Protein AF-A0A667WQ93-F1 (afdb_monomer_lite)

Radius of gyration: 15.87 Å; chains: 1; bounding box: 35×53×33 Å

Sequence (108 aa):
AETEVSETQVSVMKLTPVIWFNLYRNEQQWRVWEDDGHVAFLTPFPNSPGLTVLVPRRPLTSDIFRLEKGDYEGLVLAARKVSRLLEEGLGAWGVGLIFEGNRMYLHP

Secondary structure (DSSP, 8-state):
------GGGTSS----HHHHHHHHHHS---EEEE-SSEEEEE-SS-SSTT-EEEEESS---S-GGGS-HHHHHHHHHHHHHHHHHHHHHHT-S--EEEEETTEEEEE-

Organism: NCBI:txid586833

InterPro domains:
  IPR001310 Histidine triad (HIT) protein [PTHR46648] (27-98)
  IPR036265 HIT-like superfamily [G3DSA:3.30.428.10] (8-106)
  IPR036265 HIT-like superfamily [SSF54197] (19-104)

pLDDT: mean 74.1, std 22.07, range [29.73, 96.25]

Foldseek 3Di:
DDDDDDPVVVPPDPDDPVVVVVVVPDDDFQWLDDDPFKTKTDDPDDPAPPWIKIATPDDDWLALVPGDPVLNVVRVVVLVVSFVSCCVVVVDPGWDWDRRRRMIIIHD

Structure (mmCIF, N/CA/C/O backbone):
data_AF-A0A667WQ93-F1
#
_entry.id   AF-A0A667WQ93-F1
#
loop_
_atom_site.group_PDB
_atom_site.id
_atom_site.type_symbol
_atom_site.label_atom_id
_atom_site.label_alt_id
_atom_site.label_comp_id
_atom_site.label_asym_id
_atom_site.label_entity_id
_atom_site.label_seq_id
_atom_site.pdbx_PDB_ins_code
_atom_site.Cartn_x
_atom_site.Cartn_y
_atom_site.Cartn_z
_atom_site.occupancy
_atom_site.B_iso_or_equiv
_atom_site.auth_seq_id
_atom_site.auth_comp_id
_atom_site.auth_asym_id
_atom_site.auth_atom_id
_atom_site.pdbx_PDB_model_num
ATOM 1 N N . ALA A 1 1 ? 5.192 41.916 16.826 1.00 29.92 1 ALA A N 1
ATOM 2 C CA . ALA A 1 1 ? 5.631 42.219 15.457 1.00 29.92 1 ALA A CA 1
ATOM 3 C C . ALA A 1 1 ? 6.636 41.149 15.072 1.00 29.92 1 ALA A C 1
ATOM 5 O O . ALA A 1 1 ? 7.538 40.908 15.859 1.00 29.92 1 ALA A O 1
ATOM 6 N N . GLU A 1 2 ? 6.345 40.469 13.963 1.00 29.73 2 GLU A N 1
ATOM 7 C CA . GLU A 1 2 ? 7.233 39.644 13.129 1.00 29.73 2 GLU A CA 1
ATOM 8 C C . GLU A 1 2 ? 8.134 38.619 13.840 1.00 29.73 2 GLU A C 1
ATOM 10 O O . GLU A 1 2 ? 9.249 38.892 14.265 1.00 29.73 2 GLU A O 1
ATOM 15 N N . THR A 1 3 ? 7.631 37.385 13.922 1.00 33.19 3 THR A N 1
ATOM 16 C CA . THR A 1 3 ? 8.435 36.179 14.146 1.00 33.19 3 THR A CA 1
ATOM 17 C C . THR A 1 3 ? 9.231 35.853 12.885 1.00 33.19 3 THR A C 1
ATOM 19 O O . THR A 1 3 ? 8.681 35.308 11.927 1.00 33.19 3 THR A O 1
ATOM 22 N N . GLU A 1 4 ? 10.523 36.169 12.906 1.00 35.38 4 GLU A N 1
ATOM 23 C CA . GLU A 1 4 ? 11.528 35.576 12.025 1.00 35.38 4 GLU A CA 1
ATOM 24 C C . GLU A 1 4 ? 11.585 34.065 12.277 1.00 35.38 4 GLU A C 1
ATOM 26 O O . GLU A 1 4 ? 11.966 33.591 13.349 1.00 35.38 4 GLU A O 1
ATOM 31 N N . VAL A 1 5 ? 11.151 33.298 11.279 1.00 41.81 5 VAL A N 1
ATOM 32 C CA . VAL A 1 5 ? 11.303 31.844 11.254 1.00 41.81 5 VAL A CA 1
ATOM 33 C C . VAL A 1 5 ? 12.767 31.547 10.938 1.00 41.81 5 VAL A C 1
ATOM 35 O O . VAL A 1 5 ? 13.278 31.949 9.895 1.00 41.81 5 VAL A O 1
ATOM 38 N N . SER A 1 6 ? 13.447 30.874 11.867 1.00 33.97 6 SER A N 1
ATOM 39 C CA . SER A 1 6 ? 14.878 30.588 11.792 1.00 33.97 6 SER A CA 1
ATOM 40 C C . SER A 1 6 ? 15.235 29.673 10.614 1.00 33.97 6 SER A C 1
ATOM 42 O O . SER A 1 6 ? 14.497 28.747 10.271 1.00 33.97 6 SER A O 1
ATOM 44 N N . GLU A 1 7 ? 16.428 29.879 10.043 1.00 32.56 7 GLU A N 1
ATOM 45 C CA . GLU A 1 7 ? 17.070 29.038 9.012 1.00 32.56 7 GLU A CA 1
ATOM 46 C C . GLU A 1 7 ? 17.054 27.528 9.330 1.00 32.56 7 GLU A C 1
ATOM 48 O O . GLU A 1 7 ? 17.156 26.687 8.433 1.00 32.56 7 GLU A O 1
ATOM 53 N N . THR A 1 8 ? 16.844 27.157 10.594 1.00 36.66 8 THR A N 1
ATOM 54 C CA . THR A 1 8 ? 16.659 25.779 11.053 1.00 36.66 8 THR A CA 1
ATOM 55 C C . THR A 1 8 ? 15.440 25.091 10.428 1.00 36.66 8 THR A C 1
ATOM 57 O O . THR A 1 8 ? 15.481 23.880 10.234 1.00 36.66 8 THR A O 1
ATOM 60 N N . GLN A 1 9 ? 14.385 25.827 10.056 1.00 33.69 9 GLN A N 1
ATOM 61 C CA . GLN A 1 9 ? 13.207 25.271 9.368 1.00 33.69 9 GLN A CA 1
ATOM 62 C C . GLN A 1 9 ? 13.457 24.985 7.880 1.00 33.69 9 GLN A C 1
ATOM 64 O O . GLN A 1 9 ? 12.837 24.084 7.322 1.00 33.69 9 GLN A O 1
ATOM 69 N N . VAL A 1 10 ? 14.400 25.689 7.246 1.00 36.94 10 VAL A N 1
ATOM 70 C CA . VAL A 1 10 ? 14.742 25.507 5.821 1.00 36.94 10 VAL A CA 1
ATOM 71 C C . VAL A 1 10 ? 15.720 24.337 5.622 1.00 36.94 10 VAL A C 1
ATOM 73 O O . VAL A 1 10 ? 15.781 23.740 4.548 1.00 36.94 10 VAL A O 1
ATOM 76 N N . SER A 1 11 ? 16.451 23.960 6.677 1.00 31.20 11 SER A N 1
ATOM 77 C CA . SER A 1 11 ? 17.424 22.857 6.669 1.00 31.20 11 SER A CA 1
ATOM 78 C C . SER A 1 11 ? 16.811 21.482 6.974 1.00 31.20 11 SER A C 1
ATOM 80 O O . SER A 1 11 ? 17.472 20.449 6.821 1.00 31.20 11 SER A O 1
ATOM 82 N N . VAL A 1 12 ? 15.530 21.433 7.358 1.00 36.12 12 VAL A N 1
ATOM 83 C CA . VAL A 1 12 ? 14.793 20.175 7.480 1.00 36.12 12 VAL A CA 1
ATOM 84 C C . VAL A 1 12 ? 14.567 19.633 6.070 1.00 36.12 12 VAL A C 1
ATOM 86 O O . VAL A 1 12 ? 13.587 19.918 5.395 1.00 36.12 12 VAL A O 1
ATOM 89 N N . MET A 1 13 ? 15.504 18.778 5.665 1.00 34.50 13 MET A N 1
ATOM 90 C CA . MET A 1 13 ? 15.208 17.590 4.876 1.00 34.50 13 MET A CA 1
ATOM 91 C C . MET A 1 13 ? 15.240 17.731 3.343 1.00 34.50 13 MET A C 1
ATOM 93 O O . MET A 1 13 ? 14.379 17.224 2.630 1.00 34.50 13 MET A O 1
ATOM 97 N N . LYS A 1 14 ? 16.377 18.194 2.804 1.00 35.19 14 LYS A N 1
ATOM 98 C CA . LYS A 1 14 ? 16.948 17.560 1.593 1.00 35.19 14 LYS A CA 1
ATOM 99 C C . LYS A 1 14 ? 17.365 16.122 1.947 1.00 35.19 14 LYS A C 1
ATOM 101 O O . LYS A 1 14 ? 18.538 15.844 2.180 1.00 35.19 14 LYS A O 1
ATOM 106 N N . LEU A 1 15 ? 16.399 15.220 2.103 1.00 40.88 15 LEU A N 1
ATOM 107 C CA . LEU A 1 15 ? 16.658 13.867 2.593 1.00 40.88 15 LEU A CA 1
ATOM 108 C C . LEU A 1 15 ? 17.127 12.955 1.477 1.00 40.88 15 LEU A C 1
ATOM 110 O O . LEU A 1 15 ? 16.385 12.607 0.561 1.00 40.88 15 LEU A O 1
ATOM 114 N N . THR A 1 16 ? 18.360 12.500 1.614 1.00 35.91 16 THR A N 1
ATOM 115 C CA . THR A 1 16 ? 18.868 11.363 0.866 1.00 35.91 16 THR A CA 1
ATOM 116 C C . THR A 1 16 ? 18.119 10.077 1.269 1.00 35.91 16 THR A C 1
ATOM 118 O O . THR A 1 16 ? 17.700 9.933 2.422 1.00 35.91 16 THR A O 1
ATOM 121 N N . PRO A 1 17 ? 17.970 9.098 0.353 1.00 49.09 17 PRO A N 1
ATOM 122 C CA . PRO A 1 17 ? 17.211 7.856 0.584 1.00 49.09 17 PRO A CA 1
ATOM 123 C C . PRO A 1 17 ? 17.651 7.041 1.815 1.00 49.09 17 PRO A C 1
ATOM 125 O O . PRO A 1 17 ? 16.889 6.244 2.356 1.00 49.09 17 PRO A O 1
ATOM 128 N N . VAL A 1 18 ? 18.894 7.238 2.258 1.00 39.94 18 VAL A N 1
ATOM 129 C CA . VAL A 1 18 ? 19.570 6.435 3.285 1.00 39.94 18 VAL A CA 1
ATOM 130 C C . VAL A 1 18 ? 19.065 6.744 4.699 1.00 39.94 18 VAL A C 1
ATOM 132 O O . VAL A 1 18 ? 18.952 5.838 5.521 1.00 39.94 18 VAL A O 1
ATOM 135 N N . ILE A 1 19 ? 18.718 8.003 4.986 1.00 42.94 19 ILE A N 1
ATOM 136 C CA . ILE A 1 19 ? 18.234 8.411 6.317 1.00 42.94 19 ILE A CA 1
ATOM 137 C C . ILE A 1 19 ? 16.844 7.823 6.569 1.00 42.94 19 ILE A C 1
ATOM 139 O O . ILE A 1 19 ? 16.585 7.285 7.644 1.00 42.94 19 ILE A O 1
ATOM 143 N N . TRP A 1 20 ? 15.992 7.825 5.540 1.00 46.53 20 TRP A N 1
ATOM 144 C CA . TRP A 1 20 ? 14.704 7.146 5.595 1.00 46.53 20 TRP A CA 1
ATOM 145 C C . TRP A 1 20 ? 14.883 5.656 5.873 1.00 46.53 20 TRP A C 1
ATOM 147 O O . TRP A 1 20 ? 14.254 5.165 6.800 1.00 46.53 20 TRP A O 1
ATOM 157 N N . PHE A 1 21 ? 15.780 4.957 5.154 1.00 43.00 21 PHE A N 1
ATOM 158 C CA . PHE A 1 21 ? 16.033 3.517 5.340 1.00 43.00 21 PHE A CA 1
ATOM 159 C C . PHE A 1 21 ? 16.310 3.133 6.811 1.00 43.00 21 PHE A C 1
ATOM 161 O O . PHE A 1 21 ? 15.789 2.131 7.301 1.00 43.00 21 PHE A O 1
ATOM 168 N N . ASN A 1 22 ? 17.077 3.956 7.532 1.00 40.41 22 ASN A N 1
ATOM 169 C CA . ASN A 1 22 ? 17.417 3.712 8.936 1.00 40.41 22 ASN A CA 1
ATOM 170 C C . ASN A 1 22 ? 16.253 3.979 9.905 1.00 40.41 22 ASN A C 1
ATOM 172 O O . ASN A 1 22 ? 16.113 3.249 10.886 1.00 40.41 22 ASN A O 1
ATOM 176 N N . L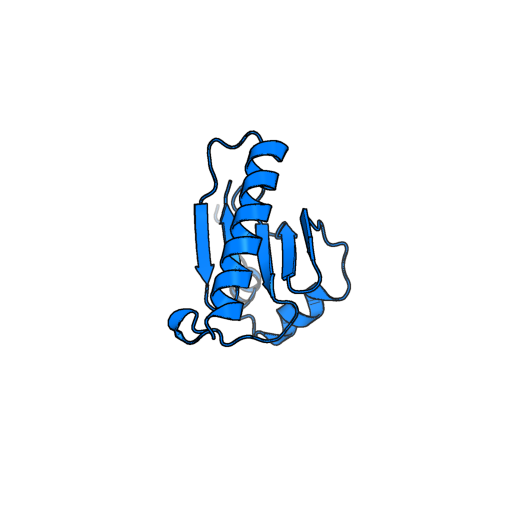EU A 1 23 ? 15.376 4.943 9.605 1.00 46.88 23 LEU A N 1
ATOM 177 C CA . LEU A 1 23 ? 14.134 5.162 10.360 1.00 46.88 23 LEU A CA 1
ATOM 178 C C . LEU A 1 23 ? 13.188 3.947 10.288 1.00 46.88 23 LEU A C 1
ATOM 180 O O . LEU A 1 23 ? 12.530 3.631 11.276 1.00 46.88 23 LEU A O 1
ATOM 184 N N . TYR A 1 24 ? 13.176 3.182 9.185 1.00 50.91 24 TYR A N 1
ATOM 185 C CA . TYR A 1 24 ? 12.355 1.958 9.091 1.00 50.91 24 TYR A CA 1
ATOM 186 C C . TYR A 1 24 ? 12.798 0.824 10.032 1.00 50.91 24 TYR A C 1
ATOM 188 O O . TYR A 1 24 ? 12.047 -0.137 10.208 1.00 50.91 24 TYR A O 1
ATOM 196 N N . ARG A 1 25 ? 14.013 0.868 10.594 1.00 47.03 25 ARG A N 1
ATOM 197 C CA . ARG A 1 25 ? 14.601 -0.262 11.330 1.00 47.03 25 ARG A CA 1
ATOM 198 C C . ARG A 1 25 ? 14.465 -0.183 12.854 1.00 47.03 25 ARG A C 1
ATOM 200 O O . ARG A 1 25 ? 14.631 -1.238 13.459 1.00 47.03 25 ARG A O 1
ATOM 207 N N . ASN A 1 26 ? 14.219 0.982 13.478 1.00 44.09 26 ASN A N 1
ATOM 208 C CA . ASN A 1 26 ? 14.528 1.115 14.917 1.00 44.09 26 ASN A CA 1
ATOM 209 C C . ASN A 1 26 ? 13.637 2.001 15.817 1.00 44.09 26 ASN A C 1
ATOM 211 O O . ASN A 1 26 ? 13.918 2.061 17.008 1.00 44.09 26 ASN A O 1
ATOM 215 N N . GLU A 1 27 ? 12.571 2.653 15.341 1.00 42.22 27 GLU A N 1
ATOM 216 C CA . GLU A 1 27 ? 11.686 3.441 16.230 1.00 42.22 27 GLU A CA 1
ATOM 217 C C . GLU A 1 27 ? 10.235 2.964 16.157 1.00 42.22 27 GLU A C 1
ATOM 219 O O . GLU A 1 27 ? 9.839 2.399 15.142 1.00 42.22 27 GLU A O 1
ATOM 224 N N . GLN A 1 28 ? 9.477 3.123 17.254 1.00 47.41 28 GLN A N 1
ATOM 225 C CA . GLN A 1 28 ? 8.085 2.674 17.427 1.00 47.41 28 GLN A CA 1
ATOM 226 C C . GLN A 1 28 ? 7.242 2.953 16.175 1.00 47.41 28 GLN A C 1
ATOM 228 O O . GLN A 1 28 ? 6.732 4.050 15.968 1.00 47.41 28 GLN A O 1
ATOM 233 N N . GLN A 1 29 ? 7.099 1.940 15.321 1.00 57.88 29 GLN A N 1
ATOM 234 C CA . GLN A 1 29 ? 6.296 2.051 14.116 1.00 57.88 29 GLN A CA 1
ATOM 235 C C . GLN A 1 29 ? 4.833 1.868 14.499 1.00 57.88 29 GLN A C 1
ATOM 237 O O . GLN A 1 29 ? 4.450 0.800 14.981 1.00 57.88 29 GLN A O 1
ATOM 242 N N . TRP A 1 30 ? 3.993 2.860 14.204 1.00 75.62 30 TRP A N 1
ATOM 243 C CA . TRP A 1 30 ? 2.545 2.660 14.110 1.00 75.62 30 TRP A CA 1
ATOM 244 C C . TRP A 1 30 ? 2.236 1.875 12.829 1.00 75.62 30 TRP A C 1
ATOM 246 O O . TRP A 1 30 ? 1.710 2.417 11.853 1.00 75.62 30 TRP A O 1
ATOM 256 N N . ARG A 1 31 ? 2.662 0.604 12.798 1.00 85.06 31 ARG A N 1
ATOM 257 C CA . ARG A 1 31 ? 2.370 -0.311 11.694 1.00 85.06 31 ARG A CA 1
ATOM 258 C C . ARG A 1 31 ? 0.866 -0.493 11.611 1.00 85.06 31 ARG A C 1
ATOM 260 O O . ARG A 1 31 ? 0.226 -0.882 12.583 1.00 85.06 31 ARG A O 1
ATOM 267 N N . VAL A 1 32 ? 0.337 -0.226 10.428 1.00 87.56 32 VAL A N 1
ATOM 268 C CA . VAL A 1 32 ? -1.070 -0.445 10.095 1.00 87.56 32 VAL A CA 1
ATOM 269 C C . VAL A 1 32 ? -1.245 -1.869 9.579 1.00 87.56 32 VAL A C 1
ATOM 271 O O . VAL A 1 32 ? -2.229 -2.531 9.893 1.00 87.56 32 VAL A O 1
ATOM 274 N N . TRP A 1 33 ? -0.279 -2.353 8.794 1.00 93.69 33 TRP A N 1
ATOM 275 C CA . TRP A 1 33 ? -0.328 -3.671 8.175 1.00 93.69 33 TRP A CA 1
ATOM 276 C C . TRP A 1 33 ? 1.054 -4.102 7.674 1.00 93.69 33 TRP A C 1
ATOM 278 O O . TRP A 1 33 ? 1.870 -3.265 7.286 1.00 93.69 33 TRP A O 1
ATOM 288 N N . GLU A 1 34 ? 1.317 -5.406 7.642 1.00 93.88 34 GLU A N 1
ATOM 289 C CA . GLU A 1 34 ? 2.510 -5.962 7.007 1.00 93.88 34 GLU A CA 1
ATOM 290 C C . GLU A 1 34 ? 2.269 -7.368 6.448 1.00 93.88 34 GLU A C 1
ATOM 292 O O . GLU A 1 34 ? 1.424 -8.113 6.945 1.00 93.88 34 GLU A O 1
ATOM 297 N N . ASP A 1 35 ? 3.040 -7.728 5.424 1.00 93.12 35 ASP A N 1
ATOM 298 C CA . ASP A 1 35 ? 3.215 -9.103 4.960 1.00 93.12 35 ASP A CA 1
ATOM 299 C C . ASP A 1 35 ? 4.694 -9.387 4.645 1.00 93.12 35 ASP A C 1
ATOM 301 O O . ASP A 1 35 ? 5.584 -8.587 4.970 1.00 93.12 35 ASP A O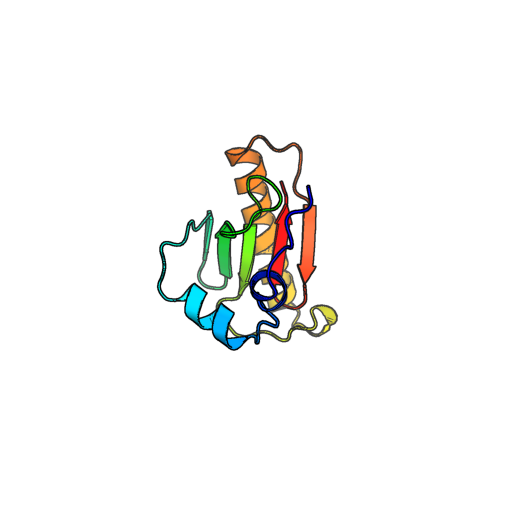 1
ATOM 305 N N . ASP A 1 36 ? 4.969 -10.542 4.038 1.00 92.25 36 ASP A N 1
ATOM 306 C CA . ASP A 1 36 ? 6.325 -10.972 3.683 1.00 92.25 36 ASP A CA 1
ATOM 307 C C . ASP A 1 36 ? 7.012 -10.029 2.681 1.00 92.25 36 ASP A C 1
ATOM 309 O O . ASP A 1 36 ? 8.241 -9.959 2.636 1.00 92.25 36 ASP A O 1
ATOM 313 N N . GLY A 1 37 ? 6.240 -9.294 1.873 1.00 91.00 37 GLY A N 1
ATOM 314 C CA . GLY A 1 37 ? 6.745 -8.434 0.804 1.00 91.00 37 GLY A CA 1
ATOM 315 C C . GLY A 1 37 ? 6.669 -6.939 1.104 1.00 91.00 37 GLY A C 1
ATOM 316 O O . GLY A 1 37 ? 7.455 -6.173 0.544 1.00 91.00 37 GLY A O 1
ATOM 317 N N . HIS A 1 38 ? 5.767 -6.510 1.985 1.00 93.81 38 HIS A N 1
ATOM 318 C CA . HIS A 1 38 ? 5.391 -5.109 2.148 1.00 93.81 38 HIS A CA 1
ATOM 319 C C . HIS A 1 38 ? 5.145 -4.731 3.608 1.00 93.81 38 HIS A C 1
ATOM 321 O O . HIS A 1 38 ? 4.839 -5.563 4.463 1.00 93.81 38 HIS A O 1
ATOM 327 N N . VAL A 1 39 ? 5.247 -3.436 3.887 1.00 92.69 39 VAL A N 1
ATOM 328 C CA . VAL A 1 39 ? 4.890 -2.857 5.182 1.00 92.69 39 VAL A CA 1
ATOM 329 C C . VAL A 1 39 ? 4.195 -1.518 4.978 1.00 92.69 39 VAL A C 1
ATOM 331 O O . VAL A 1 39 ? 4.609 -0.715 4.141 1.00 92.69 39 VAL A O 1
ATOM 334 N N . ALA A 1 40 ? 3.138 -1.290 5.751 1.00 92.00 40 ALA A N 1
ATOM 335 C CA . ALA A 1 40 ? 2.383 -0.052 5.799 1.00 92.00 40 ALA A CA 1
ATOM 336 C C . ALA A 1 40 ? 2.382 0.515 7.220 1.00 92.00 40 ALA A C 1
ATOM 338 O O . ALA A 1 40 ? 2.131 -0.200 8.193 1.00 92.00 40 ALA A O 1
ATOM 339 N N . PHE A 1 41 ? 2.658 1.807 7.350 1.00 89.88 41 PHE A N 1
ATOM 340 C CA . PHE A 1 41 ? 2.755 2.484 8.641 1.00 89.88 41 PHE A CA 1
ATOM 341 C C . PHE A 1 41 ? 2.307 3.939 8.529 1.00 89.88 41 PHE A C 1
ATOM 343 O O . PHE A 1 41 ? 2.392 4.547 7.460 1.00 89.88 41 PHE A O 1
ATOM 350 N N . LEU A 1 42 ? 1.840 4.502 9.641 1.00 85.31 42 LEU A N 1
ATOM 351 C CA . LEU A 1 42 ? 1.495 5.920 9.707 1.00 85.31 42 LEU A CA 1
ATOM 352 C C . LEU A 1 42 ? 2.763 6.771 9.674 1.00 85.31 42 LEU A C 1
ATOM 354 O O . LEU A 1 42 ? 3.729 6.492 10.390 1.00 85.31 42 LEU A O 1
ATOM 358 N N . THR A 1 43 ? 2.759 7.823 8.856 1.00 81.25 43 THR A N 1
ATOM 359 C CA . THR A 1 43 ? 3.853 8.799 8.886 1.00 81.25 43 THR A CA 1
ATOM 360 C C . THR A 1 43 ? 3.822 9.584 10.205 1.00 81.25 43 THR A C 1
ATOM 362 O O . THR A 1 43 ? 2.740 9.965 10.654 1.00 81.25 43 THR A O 1
ATOM 365 N N . PRO A 1 44 ? 4.980 9.880 10.824 1.00 73.31 44 PRO A N 1
ATOM 366 C CA . PRO A 1 44 ? 5.045 10.772 11.983 1.00 73.31 44 PRO A CA 1
ATOM 367 C C . PRO A 1 44 ? 4.718 12.234 11.633 1.00 73.31 44 PRO A C 1
ATOM 369 O O . PRO A 1 44 ? 4.478 13.037 12.530 1.00 73.31 44 PRO A O 1
ATOM 372 N N . PHE A 1 45 ? 4.677 12.582 10.340 1.00 77.19 45 PHE A N 1
ATOM 373 C CA . PHE A 1 45 ? 4.356 13.924 9.848 1.00 77.19 45 PHE A CA 1
ATOM 374 C C . PHE A 1 45 ? 3.114 13.902 8.938 1.00 77.19 45 PHE A C 1
ATOM 376 O O . PHE A 1 45 ? 3.238 14.099 7.726 1.00 77.19 45 PHE A O 1
ATOM 383 N N . PRO A 1 46 ? 1.916 13.602 9.473 1.00 74.50 46 PRO A N 1
ATOM 384 C CA . PRO A 1 46 ? 0.698 13.578 8.678 1.00 74.50 46 PRO A CA 1
ATOM 385 C C . PRO A 1 46 ? 0.208 14.999 8.378 1.00 74.50 46 PRO A C 1
ATOM 387 O O . PRO A 1 46 ? 0.100 15.829 9.278 1.00 74.50 46 PRO A O 1
ATOM 390 N N . ASN A 1 47 ? -0.155 15.272 7.124 1.00 72.75 47 ASN A N 1
ATOM 391 C CA . ASN A 1 47 ? -0.976 16.441 6.781 1.00 72.75 47 ASN A CA 1
ATOM 392 C C . ASN A 1 47 ? -2.479 16.173 7.007 1.00 72.75 47 ASN A C 1
ATOM 394 O O . ASN A 1 47 ? -3.267 17.115 7.064 1.00 72.75 47 ASN A O 1
ATOM 398 N N . SER A 1 48 ? -2.861 14.903 7.168 1.00 73.25 48 SER A N 1
ATOM 399 C CA . SER A 1 48 ? -4.214 14.435 7.454 1.00 73.25 48 SER A CA 1
ATOM 400 C C . SER A 1 48 ? -4.206 13.197 8.363 1.00 73.25 48 SER A C 1
ATOM 402 O O . SER A 1 48 ? -3.273 12.386 8.307 1.00 73.25 48 SER A O 1
ATOM 404 N N . PRO A 1 49 ? -5.234 13.012 9.211 1.00 76.62 49 PRO A N 1
ATOM 405 C CA . PRO A 1 49 ? -5.358 11.807 10.024 1.00 76.62 49 PRO A CA 1
ATOM 406 C C . PRO A 1 49 ? -5.321 10.543 9.160 1.00 76.62 49 PRO A C 1
ATOM 408 O O . PRO A 1 49 ? -6.052 10.441 8.186 1.00 76.62 49 PRO A O 1
ATOM 411 N N . GLY A 1 50 ? -4.482 9.572 9.529 1.00 81.88 50 GLY A N 1
ATOM 412 C CA . GLY A 1 50 ? -4.420 8.279 8.843 1.00 81.88 50 GLY A CA 1
ATOM 413 C C . GLY A 1 50 ? -3.533 8.220 7.598 1.00 81.88 50 GLY A C 1
ATOM 414 O O . GLY A 1 50 ? -3.490 7.163 6.964 1.00 81.88 50 GLY A O 1
ATOM 415 N N . LEU A 1 51 ? -2.789 9.289 7.268 1.00 86.50 51 LEU A N 1
ATOM 416 C CA . LEU A 1 51 ? -1.807 9.247 6.181 1.00 86.50 51 LEU A CA 1
ATOM 417 C C . LEU A 1 51 ? -0.820 8.090 6.396 1.00 86.50 51 LEU A C 1
ATOM 419 O O . LEU A 1 51 ? -0.018 8.076 7.336 1.00 86.50 51 LEU A O 1
ATOM 423 N N . THR A 1 52 ? -0.888 7.120 5.492 1.00 89.69 52 THR A N 1
ATOM 424 C CA . THR A 1 52 ? -0.158 5.860 5.584 1.00 89.69 52 THR A CA 1
ATOM 4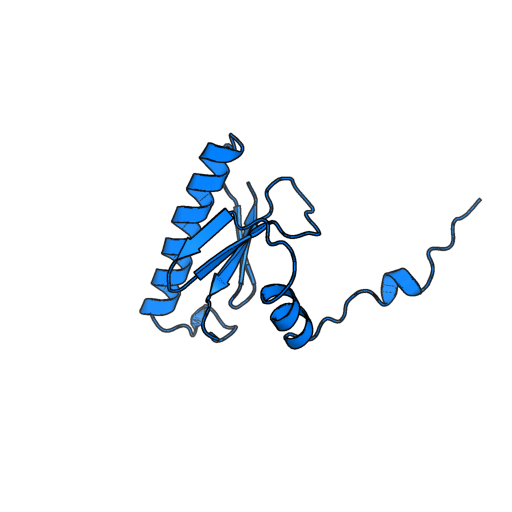25 C C . THR A 1 52 ? 0.824 5.747 4.432 1.00 89.69 52 THR A C 1
ATOM 427 O O . THR A 1 52 ? 0.485 6.013 3.281 1.00 89.69 52 THR A O 1
ATOM 430 N N . VAL A 1 53 ? 2.048 5.327 4.739 1.00 91.19 53 VAL A N 1
ATOM 431 C CA . VAL A 1 53 ? 3.087 5.041 3.750 1.00 91.19 53 VAL A CA 1
ATOM 432 C C . VAL A 1 53 ? 3.204 3.531 3.599 1.00 91.19 53 VAL A C 1
ATOM 434 O O . VAL A 1 53 ? 3.449 2.826 4.576 1.00 91.19 53 VAL A O 1
ATOM 437 N N . LEU A 1 54 ? 3.039 3.042 2.373 1.00 91.38 54 LEU A N 1
ATOM 438 C CA . LEU A 1 54 ? 3.242 1.651 1.983 1.00 91.38 54 LEU A CA 1
ATOM 439 C C . LEU A 1 54 ? 4.554 1.528 1.204 1.00 91.38 54 LEU A C 1
ATOM 441 O O . LEU A 1 54 ? 4.779 2.243 0.222 1.00 91.38 54 LEU A O 1
ATOM 445 N N . VAL A 1 55 ? 5.412 0.604 1.639 1.00 90.75 55 VAL A N 1
ATOM 446 C CA . VAL A 1 55 ? 6.721 0.352 1.027 1.00 90.75 55 VAL A CA 1
ATOM 447 C C . VAL A 1 55 ? 6.986 -1.148 0.843 1.00 90.75 55 VAL A C 1
ATOM 449 O O . VAL A 1 55 ? 6.553 -1.958 1.670 1.00 90.75 55 VAL A O 1
ATOM 452 N N . PRO A 1 56 ? 7.722 -1.543 -0.210 1.00 90.25 56 PRO A N 1
ATOM 453 C CA . PRO A 1 56 ? 8.232 -2.902 -0.348 1.00 90.25 56 PRO A CA 1
ATOM 454 C C . PRO A 1 56 ? 9.382 -3.145 0.642 1.00 90.25 56 PRO A C 1
ATOM 456 O O . PRO A 1 56 ? 10.185 -2.255 0.926 1.00 90.25 56 PRO A O 1
ATOM 459 N N . ARG A 1 57 ? 9.512 -4.375 1.145 1.00 88.62 57 ARG A N 1
ATOM 460 C CA . ARG A 1 57 ? 10.642 -4.791 1.997 1.00 88.62 57 ARG A CA 1
ATOM 461 C C . ARG A 1 57 ? 11.934 -4.982 1.210 1.00 88.62 57 ARG A C 1
ATOM 463 O O . ARG A 1 57 ? 13.023 -4.877 1.774 1.00 88.62 57 ARG A O 1
ATOM 470 N N . ARG A 1 58 ? 11.814 -5.279 -0.086 1.00 87.12 58 ARG A N 1
ATOM 471 C CA 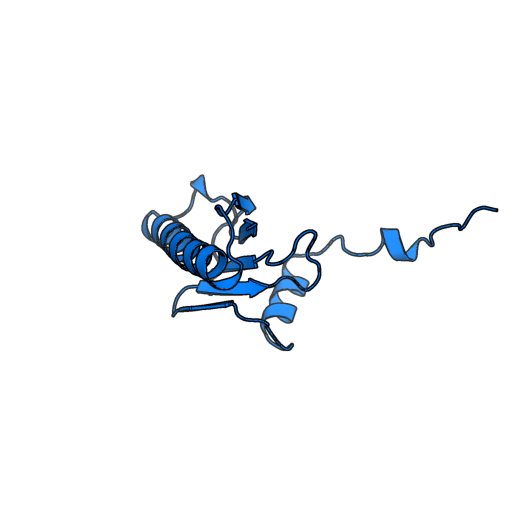. ARG A 1 58 ? 12.947 -5.394 -1.005 1.00 87.12 58 ARG A CA 1
ATOM 472 C C . ARG A 1 58 ? 13.164 -4.084 -1.767 1.00 87.12 58 ARG A C 1
ATOM 474 O O . ARG A 1 58 ? 12.183 -3.429 -2.117 1.00 87.12 58 ARG A O 1
ATOM 481 N N . PRO A 1 59 ? 14.415 -3.712 -2.085 1.00 83.38 59 PRO A N 1
ATOM 482 C CA . PRO A 1 59 ? 14.675 -2.581 -2.964 1.00 83.38 59 PRO A CA 1
ATOM 483 C C . PRO A 1 59 ? 14.041 -2.814 -4.344 1.00 83.38 59 PRO A C 1
ATOM 485 O O . PRO A 1 59 ? 14.334 -3.809 -5.009 1.00 83.38 59 PRO A O 1
ATOM 488 N N . LEU A 1 60 ? 13.176 -1.890 -4.759 1.00 85.94 60 LEU A N 1
ATOM 489 C CA . LEU A 1 60 ? 12.591 -1.818 -6.099 1.00 85.94 60 LEU A CA 1
ATOM 490 C C . LEU A 1 60 ? 13.068 -0.552 -6.811 1.00 85.94 60 LEU A C 1
ATOM 492 O O . LEU A 1 60 ? 13.406 0.435 -6.150 1.00 85.94 60 LEU A O 1
ATOM 496 N N . THR A 1 61 ? 13.043 -0.564 -8.149 1.00 84.69 61 THR A N 1
ATOM 497 C CA . THR A 1 61 ? 13.231 0.659 -8.943 1.00 84.69 61 THR A CA 1
ATOM 498 C C . THR A 1 61 ? 12.207 1.716 -8.534 1.00 84.69 61 THR A C 1
ATOM 500 O O . THR A 1 61 ? 11.044 1.406 -8.287 1.00 84.69 61 THR A O 1
ATOM 503 N N . SER A 1 62 ? 12.640 2.974 -8.467 1.00 80.94 62 SER A N 1
ATOM 504 C CA . SER A 1 62 ? 11.762 4.115 -8.210 1.00 80.94 62 SER A CA 1
ATOM 505 C C . SER A 1 62 ? 10.925 4.508 -9.427 1.00 80.94 62 SER A C 1
ATOM 507 O O . SER A 1 62 ? 10.197 5.483 -9.356 1.00 80.94 62 SER A O 1
ATOM 509 N N . ASP A 1 63 ? 11.051 3.819 -10.557 1.00 86.06 63 ASP A N 1
ATOM 510 C CA . ASP A 1 63 ? 10.188 4.021 -11.717 1.00 86.06 63 ASP A CA 1
ATOM 511 C C . ASP A 1 63 ? 9.129 2.919 -11.758 1.00 86.06 63 ASP A C 1
ATOM 513 O O . ASP A 1 63 ? 9.415 1.779 -12.134 1.00 86.06 63 ASP A O 1
ATOM 517 N N . ILE A 1 64 ? 7.906 3.274 -11.364 1.00 85.75 64 ILE A N 1
ATOM 518 C CA . ILE A 1 64 ? 6.777 2.348 -11.303 1.00 85.75 64 ILE A CA 1
ATOM 519 C C . ILE A 1 64 ? 6.456 1.706 -12.656 1.00 85.75 64 ILE A C 1
ATOM 521 O O . ILE A 1 64 ? 6.064 0.542 -12.706 1.00 85.75 64 ILE A O 1
ATOM 525 N N . PHE A 1 65 ? 6.663 2.428 -13.758 1.00 87.06 65 PHE A N 1
ATOM 526 C CA . PHE A 1 65 ? 6.375 1.926 -15.102 1.00 87.06 65 PHE A CA 1
ATOM 527 C C . PHE A 1 65 ? 7.412 0.906 -15.579 1.00 87.06 65 PHE A C 1
ATOM 529 O O . PHE A 1 65 ? 7.205 0.237 -16.589 1.00 87.06 65 PHE A O 1
ATOM 536 N N . ARG A 1 66 ? 8.528 0.779 -14.854 1.00 90.62 66 ARG A N 1
ATOM 537 C CA . ARG A 1 66 ? 9.609 -0.174 -15.129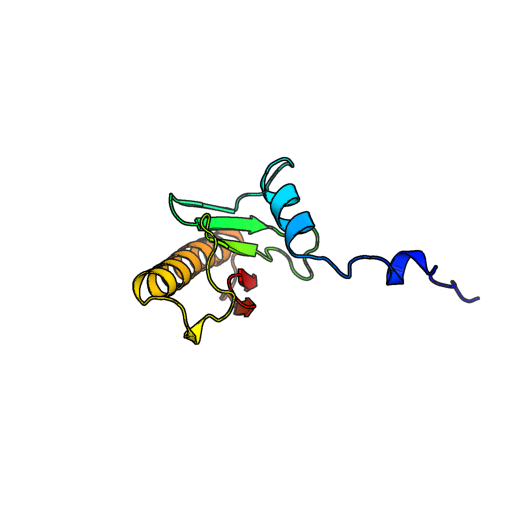 1.00 90.62 66 ARG A CA 1
ATOM 538 C C . ARG A 1 66 ? 9.657 -1.322 -14.130 1.00 90.62 66 ARG A C 1
ATOM 540 O O . ARG A 1 66 ? 10.600 -2.110 -14.176 1.00 90.62 66 ARG A O 1
ATOM 547 N N . LEU A 1 67 ? 8.682 -1.414 -13.229 1.00 89.00 67 LEU A N 1
ATOM 548 C CA . LEU A 1 67 ? 8.557 -2.567 -12.351 1.00 89.00 67 LEU A CA 1
ATOM 549 C C . LEU A 1 67 ? 8.229 -3.819 -13.156 1.00 89.00 67 LEU A C 1
ATOM 551 O O . LEU A 1 67 ? 7.481 -3.785 -14.134 1.00 89.00 67 LEU A O 1
ATOM 555 N N . GLU A 1 68 ? 8.765 -4.948 -12.701 1.00 93.12 68 GLU A N 1
ATOM 556 C CA . GLU A 1 68 ? 8.295 -6.235 -13.184 1.00 93.12 68 GLU A CA 1
ATOM 557 C C . GLU A 1 68 ? 6.825 -6.412 -12.800 1.00 93.12 68 GLU A C 1
ATOM 559 O O . GLU A 1 68 ? 6.372 -5.952 -11.748 1.00 93.12 68 GLU A O 1
ATOM 564 N N . LYS A 1 69 ? 6.073 -7.114 -13.649 1.00 93.62 69 LYS A N 1
ATOM 565 C CA . LYS A 1 69 ? 4.628 -7.301 -13.481 1.00 93.62 69 LYS A CA 1
ATOM 566 C C . LYS A 1 69 ? 4.254 -7.767 -12.066 1.00 93.62 69 LYS A C 1
ATOM 568 O O . LYS A 1 69 ? 3.326 -7.222 -11.481 1.00 93.62 69 LYS A O 1
ATOM 573 N N . GLY A 1 70 ? 4.997 -8.729 -11.514 1.00 93.81 70 GLY A N 1
ATOM 574 C CA . GLY A 1 70 ? 4.732 -9.270 -10.178 1.00 93.81 70 GLY A CA 1
ATOM 575 C C . GLY A 1 70 ? 4.905 -8.246 -9.053 1.00 93.81 70 GLY A C 1
ATOM 576 O O . GLY A 1 70 ? 4.136 -8.258 -8.097 1.00 93.81 70 GLY A O 1
ATOM 577 N N . ASP A 1 71 ? 5.859 -7.322 -9.185 1.00 91.94 71 ASP A N 1
ATOM 578 C CA . ASP A 1 71 ? 6.079 -6.263 -8.195 1.00 91.94 71 ASP A CA 1
ATOM 579 C C . ASP A 1 71 ? 5.004 -5.200 -8.251 1.00 91.94 71 ASP A C 1
ATOM 581 O O . ASP A 1 71 ? 4.503 -4.758 -7.219 1.00 91.94 71 ASP A O 1
ATOM 585 N N . TYR A 1 72 ? 4.636 -4.807 -9.468 1.00 91.62 72 TYR A N 1
ATOM 586 C CA . TYR A 1 72 ? 3.552 -3.865 -9.681 1.00 91.62 72 TYR A CA 1
ATOM 587 C C . TYR A 1 72 ? 2.238 -4.419 -9.114 1.00 91.62 72 TYR A C 1
ATOM 589 O O . TYR A 1 72 ? 1.560 -3.748 -8.336 1.00 91.62 72 TYR A O 1
ATOM 597 N N . GLU A 1 73 ? 1.902 -5.670 -9.443 1.00 94.56 73 GLU A N 1
ATOM 598 C CA . GLU A 1 73 ? 0.717 -6.347 -8.912 1.00 94.56 73 GLU A CA 1
ATOM 599 C C . GLU A 1 73 ? 0.777 -6.472 -7.386 1.00 94.56 73 GLU A C 1
ATOM 601 O O . GLU A 1 73 ? -0.203 -6.156 -6.711 1.00 94.56 73 GLU A O 1
ATOM 606 N N . GLY A 1 74 ? 1.926 -6.866 -6.830 1.00 93.81 74 GLY A N 1
ATOM 607 C CA . GLY A 1 74 ? 2.138 -6.968 -5.387 1.00 93.81 74 GLY A CA 1
ATOM 608 C C . GLY A 1 74 ? 1.883 -5.648 -4.656 1.00 93.81 74 GLY A C 1
ATOM 609 O O . GLY A 1 74 ? 1.120 -5.627 -3.689 1.00 93.81 74 GLY A O 1
ATOM 610 N N . LEU A 1 75 ? 2.441 -4.545 -5.162 1.00 92.06 75 LEU A N 1
ATOM 611 C CA . LEU A 1 75 ? 2.255 -3.206 -4.600 1.00 92.06 75 LEU A CA 1
ATOM 612 C C . LEU A 1 75 ? 0.793 -2.758 -4.645 1.00 92.06 75 LEU A C 1
ATOM 614 O O . LEU A 1 75 ? 0.256 -2.288 -3.642 1.00 92.06 75 LEU A O 1
ATOM 618 N N . VAL A 1 76 ? 0.119 -2.936 -5.784 1.00 93.38 76 VAL A N 1
ATOM 619 C CA . VAL A 1 76 ? -1.288 -2.537 -5.940 1.00 93.38 76 VAL A CA 1
ATOM 620 C C . VAL A 1 76 ? -2.207 -3.384 -5.053 1.00 93.38 76 VAL A C 1
ATOM 622 O O . VAL A 1 76 ? -3.138 -2.858 -4.438 1.00 93.38 76 VAL A O 1
ATOM 625 N N . LEU A 1 77 ? -1.944 -4.688 -4.928 1.00 96.25 77 LEU A N 1
ATOM 626 C CA . LEU A 1 77 ? -2.701 -5.573 -4.041 1.00 96.25 77 LEU A CA 1
ATOM 627 C C . LEU A 1 77 ? -2.484 -5.228 -2.565 1.00 96.25 77 LEU A C 1
ATOM 629 O O . LEU A 1 77 ? -3.446 -5.232 -1.796 1.00 96.25 77 LEU A O 1
ATOM 633 N N . ALA A 1 78 ? -1.252 -4.904 -2.171 1.00 95.44 78 ALA A N 1
ATOM 634 C CA . ALA A 1 78 ? -0.948 -4.417 -0.832 1.00 95.44 78 ALA A CA 1
ATOM 635 C C . ALA A 1 78 ? -1.679 -3.096 -0.545 1.00 95.44 78 ALA A C 1
ATOM 637 O O . ALA A 1 78 ? -2.349 -2.973 0.478 1.00 95.44 78 ALA A O 1
ATOM 638 N N . ALA A 1 79 ? -1.660 -2.150 -1.485 1.00 94.69 79 ALA A N 1
ATOM 639 C CA . ALA A 1 79 ? -2.370 -0.880 -1.356 1.00 94.69 79 ALA A CA 1
ATOM 640 C C . ALA A 1 79 ? -3.878 -1.068 -1.184 1.00 94.69 79 ALA A C 1
ATOM 642 O O . ALA A 1 79 ? -4.473 -0.455 -0.303 1.00 94.69 79 ALA A O 1
ATOM 643 N N . ARG A 1 80 ? -4.487 -1.980 -1.950 1.00 95.38 80 ARG A N 1
ATOM 644 C CA . ARG A 1 80 ? -5.905 -2.331 -1.798 1.00 95.38 80 ARG A CA 1
ATOM 645 C C . ARG A 1 80 ? -6.223 -2.928 -0.424 1.00 95.38 80 ARG A C 1
ATOM 647 O O . ARG A 1 80 ? -7.312 -2.712 0.097 1.00 95.38 80 ARG A O 1
ATOM 654 N N . LYS A 1 81 ? -5.320 -3.720 0.163 1.00 96.19 81 LYS A N 1
ATOM 655 C CA . LYS A 1 81 ? -5.516 -4.245 1.526 1.00 96.19 81 LYS A CA 1
ATOM 656 C C . LYS A 1 81 ? -5.482 -3.109 2.546 1.00 96.19 81 LYS A C 1
ATOM 658 O O . LYS A 1 81 ? -6.377 -3.020 3.379 1.00 96.19 81 LYS A O 1
ATOM 663 N N . VAL A 1 82 ? -4.484 -2.233 2.450 1.00 94.25 82 VAL A N 1
ATOM 664 C CA . VAL A 1 82 ? -4.311 -1.102 3.372 1.00 94.25 82 VAL A CA 1
ATOM 665 C C . VAL A 1 82 ? -5.458 -0.103 3.247 1.00 94.25 82 VAL A C 1
ATOM 667 O O . VAL A 1 82 ? -5.951 0.362 4.267 1.00 94.25 82 VAL A O 1
ATOM 670 N N . SER A 1 83 ? -5.942 0.183 2.034 1.00 94.50 83 SER A N 1
ATOM 671 C CA . SER A 1 83 ? -7.064 1.106 1.837 1.00 94.50 83 SER A CA 1
ATOM 672 C C . SER A 1 83 ? -8.309 0.650 2.597 1.00 94.50 83 SER A C 1
ATOM 674 O O . SER A 1 83 ? -8.915 1.442 3.304 1.00 94.50 83 SER A O 1
ATOM 676 N N . ARG A 1 84 ? -8.632 -0.648 2.548 1.00 94.69 84 ARG A N 1
ATOM 677 C CA . ARG A 1 84 ? -9.770 -1.209 3.289 1.00 94.69 84 ARG A CA 1
ATOM 678 C C . ARG A 1 84 ? -9.600 -1.093 4.800 1.00 94.69 84 ARG A C 1
ATOM 680 O O . ARG A 1 84 ? -10.559 -0.783 5.491 1.00 94.69 84 ARG A O 1
ATOM 687 N N . LEU A 1 85 ? -8.384 -1.301 5.309 1.00 92.44 85 LEU A N 1
ATOM 688 C CA . LEU A 1 85 ? -8.095 -1.120 6.735 1.00 92.44 85 LEU A CA 1
ATOM 689 C C . LEU A 1 85 ? -8.274 0.339 7.170 1.00 92.44 85 LEU A C 1
ATOM 691 O O . LEU A 1 85 ? -8.738 0.586 8.279 1.00 92.44 85 LEU A O 1
ATOM 695 N N . LEU A 1 86 ? -7.926 1.297 6.309 1.00 89.69 86 LEU A N 1
ATOM 696 C CA . LEU A 1 86 ? -8.127 2.720 6.582 1.00 89.69 86 LEU A CA 1
ATOM 697 C C . LEU A 1 86 ? -9.608 3.110 6.520 1.00 89.69 86 LEU A C 1
ATOM 699 O O . LEU A 1 86 ? -10.077 3.809 7.413 1.00 89.69 86 LEU A O 1
ATOM 703 N N . GLU A 1 87 ? -10.358 2.622 5.531 1.00 91.19 87 GLU A N 1
ATOM 704 C CA . GLU A 1 87 ? -11.813 2.823 5.440 1.00 91.19 87 GLU A CA 1
ATOM 705 C C . GLU A 1 87 ? -12.529 2.274 6.678 1.00 91.19 87 GLU A C 1
ATOM 707 O O . GLU A 1 87 ? -13.290 2.991 7.326 1.00 91.19 87 GLU A O 1
ATOM 712 N N . GLU A 1 88 ? -12.235 1.028 7.056 1.00 90.19 88 GLU A N 1
ATOM 713 C CA . GLU A 1 88 ? -12.848 0.356 8.205 1.00 90.19 88 GLU A CA 1
ATOM 714 C C . GLU A 1 88 ? -12.394 0.972 9.542 1.00 90.19 88 GLU A C 1
ATOM 716 O O . GLU A 1 88 ? -13.207 1.160 10.446 1.00 90.19 88 GLU A O 1
ATOM 721 N N . GLY A 1 89 ? -11.108 1.311 9.674 1.00 87.81 89 GLY A N 1
ATOM 722 C CA . GLY A 1 89 ? -10.521 1.813 10.918 1.00 87.81 89 GLY A CA 1
ATOM 723 C C . GLY A 1 89 ? -10.790 3.291 11.200 1.00 87.81 89 GLY A C 1
ATOM 724 O O . GLY A 1 89 ? -10.832 3.688 12.365 1.00 87.81 89 GLY A O 1
ATOM 725 N N . LEU A 1 90 ? -10.973 4.109 10.160 1.00 86.50 90 LEU A N 1
ATOM 726 C CA . LEU A 1 90 ? -11.182 5.558 10.281 1.00 86.50 90 LEU A CA 1
ATOM 727 C C . LEU A 1 90 ? -12.595 5.996 9.882 1.00 86.50 90 LEU A C 1
ATOM 729 O O . LEU A 1 90 ? -12.925 7.172 10.026 1.00 86.50 90 LEU A O 1
ATOM 733 N N . GLY A 1 91 ? -13.432 5.079 9.387 1.00 85.44 91 GLY A N 1
ATOM 734 C CA . GLY A 1 91 ? -14.752 5.412 8.850 1.00 85.44 91 GLY A CA 1
ATOM 735 C C . GLY A 1 91 ? -14.671 6.301 7.607 1.00 85.44 91 GLY A C 1
ATOM 736 O O . GLY A 1 91 ? -15.571 7.109 7.371 1.00 85.44 91 GLY A O 1
ATOM 737 N N . ALA A 1 92 ? -13.574 6.201 6.851 1.00 86.88 92 ALA A N 1
ATOM 738 C CA . ALA A 1 92 ? -13.351 7.012 5.665 1.00 86.88 92 ALA A CA 1
ATOM 739 C C . ALA A 1 92 ? -14.325 6.624 4.546 1.00 86.88 92 ALA A C 1
ATOM 741 O O . ALA A 1 92 ? -14.657 5.452 4.365 1.00 86.88 92 ALA A O 1
ATOM 742 N N . TRP A 1 93 ? -14.770 7.615 3.771 1.00 87.19 93 TRP A N 1
ATOM 743 C CA . TRP A 1 93 ? -15.640 7.366 2.617 1.00 87.19 93 TRP A CA 1
ATOM 744 C C . TRP A 1 93 ? -14.890 6.702 1.452 1.00 87.19 93 TRP A C 1
ATOM 746 O O . TRP A 1 93 ? -15.496 6.010 0.636 1.00 87.19 93 TRP A O 1
ATOM 756 N N . GLY A 1 94 ? -13.575 6.901 1.385 1.00 86.19 94 GLY A N 1
ATOM 757 C CA . GLY A 1 94 ? -12.684 6.267 0.425 1.00 86.19 94 GLY A CA 1
ATOM 758 C C . GLY A 1 94 ? -11.236 6.644 0.711 1.00 86.19 94 GLY A C 1
ATOM 759 O O . GLY A 1 94 ? -10.971 7.451 1.592 1.00 86.19 94 GLY A O 1
ATOM 760 N N . VAL A 1 95 ? -10.297 6.072 -0.040 1.00 91.75 95 VAL A N 1
ATOM 761 C CA . VAL A 1 95 ? -8.861 6.328 0.142 1.00 91.75 95 VAL A CA 1
ATOM 762 C C . VAL A 1 95 ? -8.235 6.792 -1.167 1.00 91.75 95 VAL A C 1
ATOM 764 O O . VAL A 1 95 ? -8.270 6.093 -2.181 1.00 91.75 95 VAL A O 1
ATOM 767 N N . GLY A 1 96 ? -7.627 7.973 -1.140 1.00 90.06 96 GLY A N 1
ATOM 768 C CA . GLY A 1 96 ? -6.754 8.477 -2.187 1.00 90.06 96 GLY A CA 1
ATOM 769 C C . GLY A 1 96 ? -5.407 7.760 -2.175 1.00 90.06 96 GLY A C 1
ATOM 770 O O . GLY A 1 96 ? -4.821 7.519 -1.121 1.00 90.06 96 GLY A O 1
ATOM 771 N N . LEU A 1 97 ? -4.897 7.436 -3.360 1.00 90.81 97 LEU A N 1
ATOM 772 C CA . LEU A 1 97 ? -3.613 6.768 -3.539 1.00 90.81 97 LEU A CA 1
ATOM 773 C C . LEU A 1 97 ? -2.687 7.621 -4.409 1.00 90.81 97 LEU A C 1
ATOM 775 O O . LEU A 1 97 ? -3.059 8.009 -5.515 1.00 90.81 97 LEU A O 1
ATOM 779 N N . ILE A 1 98 ? -1.466 7.862 -3.932 1.00 87.56 98 ILE A N 1
ATOM 780 C CA . ILE A 1 98 ? -0.420 8.586 -4.660 1.00 87.56 98 ILE A CA 1
ATOM 781 C C . ILE A 1 98 ? 0.813 7.693 -4.774 1.00 87.56 98 ILE A C 1
ATOM 783 O O . ILE A 1 98 ? 1.327 7.196 -3.771 1.00 87.56 98 ILE A O 1
ATOM 787 N N . PHE A 1 99 ? 1.312 7.519 -5.996 1.00 83.12 99 PHE A N 1
ATOM 788 C CA . PHE A 1 99 ? 2.589 6.861 -6.249 1.00 83.12 99 PHE A CA 1
ATOM 789 C C . PHE A 1 99 ? 3.716 7.889 -6.280 1.00 83.12 99 PHE A C 1
ATOM 791 O O . PHE A 1 99 ? 3.709 8.799 -7.106 1.00 83.12 99 PHE A O 1
ATOM 798 N N . GLU A 1 100 ? 4.716 7.703 -5.425 1.00 79.12 100 GLU A N 1
ATOM 799 C CA . GLU A 1 100 ? 5.963 8.460 -5.459 1.00 79.12 100 GLU A CA 1
ATOM 800 C C . GLU A 1 100 ? 7.129 7.481 -5.606 1.00 79.12 100 GLU A C 1
ATOM 802 O O . GLU A 1 100 ? 7.720 6.965 -4.651 1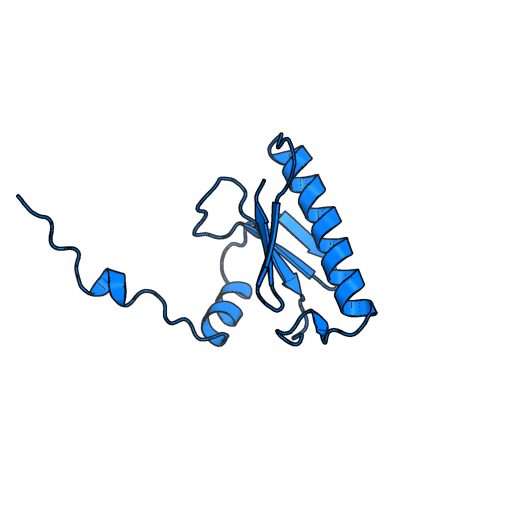.00 79.12 100 GLU A O 1
ATOM 807 N N . GLY A 1 101 ? 7.419 7.169 -6.861 1.00 75.31 101 GLY A N 1
ATOM 808 C CA . GLY A 1 101 ? 8.381 6.154 -7.241 1.00 75.31 101 GLY A CA 1
ATOM 809 C C . GLY A 1 101 ? 8.036 4.755 -6.731 1.00 75.31 101 GLY A C 1
ATOM 810 O O . GLY A 1 101 ? 7.051 4.175 -7.175 1.00 75.31 101 GLY A O 1
ATOM 811 N N . ASN A 1 102 ? 8.844 4.195 -5.823 1.00 60.28 102 ASN A N 1
ATOM 812 C CA . ASN A 1 102 ? 8.590 2.875 -5.221 1.00 60.28 102 ASN A CA 1
ATOM 813 C C . ASN A 1 102 ? 7.795 2.935 -3.907 1.00 60.28 102 ASN A C 1
ATOM 815 O O . ASN A 1 102 ? 7.642 1.915 -3.233 1.00 60.28 102 ASN A O 1
ATOM 819 N N . ARG A 1 103 ? 7.331 4.126 -3.521 1.00 70.38 103 ARG A N 1
ATOM 820 C CA . ARG A 1 103 ? 6.511 4.351 -2.332 1.00 70.38 103 ARG A CA 1
ATOM 821 C C . ARG A 1 103 ? 5.096 4.712 -2.740 1.00 70.38 103 ARG A C 1
ATOM 823 O O . ARG A 1 103 ? 4.868 5.338 -3.776 1.00 70.38 103 ARG A O 1
ATOM 830 N N . MET A 1 104 ? 4.157 4.338 -1.886 1.00 76.56 104 MET A N 1
ATOM 831 C CA . MET A 1 104 ? 2.745 4.641 -2.057 1.00 76.56 104 MET A CA 1
ATOM 832 C C . MET A 1 104 ? 2.240 5.368 -0.819 1.00 76.56 104 MET A C 1
ATOM 834 O O . MET A 1 104 ? 2.401 4.876 0.297 1.00 76.56 104 MET A O 1
ATOM 838 N N . TYR A 1 105 ? 1.629 6.530 -1.021 1.00 77.31 105 TYR A N 1
ATOM 839 C CA . TYR A 1 105 ? 0.952 7.281 0.029 1.00 77.31 105 TYR A CA 1
ATOM 840 C C . TYR A 1 105 ? -0.546 7.030 -0.079 1.00 77.31 105 TYR A C 1
ATOM 842 O O . TYR A 1 105 ? -1.135 7.235 -1.142 1.00 77.31 105 TYR A O 1
ATOM 850 N N . LEU A 1 106 ? -1.146 6.572 1.017 1.00 78.88 106 LEU A N 1
ATOM 851 C CA . LEU A 1 106 ? -2.576 6.339 1.137 1.00 78.88 106 LEU A CA 1
ATOM 852 C C . LEU A 1 106 ? -3.166 7.381 2.078 1.00 78.88 106 LEU A C 1
ATOM 854 O O . LEU A 1 106 ? -2.744 7.500 3.230 1.00 78.88 106 LEU A O 1
ATOM 858 N N . HIS A 1 107 ? -4.127 8.129 1.558 1.00 74.06 107 HIS A N 1
ATOM 859 C CA . HIS A 1 107 ? -4.799 9.213 2.245 1.00 74.06 107 HIS A CA 1
ATOM 860 C C . HIS A 1 107 ? -6.278 8.843 2.405 1.00 74.06 107 HIS A C 1
ATOM 862 O O . HIS A 1 107 ? -6.949 8.704 1.385 1.00 74.06 107 HIS A O 1
ATOM 868 N N . PRO A 1 108 ? -6.777 8.626 3.629 1.00 63.28 108 PRO A N 1
ATOM 869 C CA . PRO A 1 108 ? -8.199 8.378 3.874 1.00 63.28 108 PRO A CA 1
ATOM 870 C C . PRO A 1 108 ? -9.066 9.621 3.621 1.00 63.28 108 PRO A C 1
ATOM 872 O O . PRO A 1 108 ? -8.495 10.715 3.382 1.00 63.28 108 PRO A O 1
#